Protein AF-A0A8C9W3Y7-F1 (afdb_monomer_lite)

InterPro domains:
  IPR000975 Interleukin-1 family [PF00340] (2-93)
  IPR000975 Interleukin-1 family [PTHR10078] (2-63)
  IPR008996 Cytokine IL1/FGF [SSF50353] (3-90)

Structure (mmCIF, N/CA/C/O backbone):
data_AF-A0A8C9W3Y7-F1
#
_entry.id   AF-A0A8C9W3Y7-F1
#
loop_
_atom_site.group_PDB
_atom_site.id
_atom_site.type_symbol
_atom_site.label_atom_id
_atom_site.label_alt_id
_atom_site.label_comp_id
_atom_site.label_asym_id
_atom_site.label_entity_id
_atom_site.label_seq_id
_atom_site.pdbx_PDB_ins_code
_atom_site.Cartn_x
_atom_site.Cartn_y
_atom_site.Cartn_z
_atom_site.occupancy
_atom_site.B_iso_or_equiv
_atom_site.auth_seq_id
_atom_site.auth_comp_id
_atom_site.auth_asym_id
_atom_site.auth_atom_id
_atom_site.pdbx_PDB_model_num
ATOM 1 N N . LEU A 1 1 ? 5.238 -15.694 -1.851 1.00 46.81 1 LEU A N 1
ATOM 2 C CA . LEU A 1 1 ? 6.064 -14.611 -1.271 1.00 46.81 1 LEU A CA 1
ATOM 3 C C . LEU A 1 1 ? 7.331 -14.448 -2.101 1.00 46.81 1 LEU A C 1
ATOM 5 O O . LEU A 1 1 ? 7.985 -15.450 -2.360 1.00 46.81 1 LEU A O 1
ATOM 9 N N . SER A 1 2 ? 7.663 -13.222 -2.508 1.00 43.72 2 SER A N 1
ATOM 10 C CA . SER A 1 2 ? 8.976 -12.871 -3.074 1.00 43.72 2 SER A CA 1
ATOM 11 C C . SER A 1 2 ? 9.751 -12.078 -2.016 1.00 43.72 2 SER A C 1
ATOM 13 O O . SER A 1 2 ? 9.175 -11.186 -1.399 1.00 43.72 2 SER A O 1
ATOM 15 N N . MET A 1 3 ? 11.014 -12.433 -1.761 1.00 48.94 3 MET A N 1
ATOM 16 C CA . MET A 1 3 ? 11.864 -11.813 -0.732 1.00 48.94 3 MET A CA 1
ATOM 17 C C . MET A 1 3 ? 13.005 -11.032 -1.393 1.00 48.94 3 MET A C 1
ATOM 19 O O . MET A 1 3 ? 13.594 -11.530 -2.350 1.00 48.94 3 MET A O 1
ATOM 23 N N . TYR A 1 4 ? 13.354 -9.862 -0.856 1.00 52.75 4 TYR A N 1
ATOM 24 C CA . TYR A 1 4 ? 14.504 -9.064 -1.295 1.00 52.75 4 TYR A CA 1
ATOM 25 C C . TYR A 1 4 ? 15.312 -8.539 -0.093 1.00 52.75 4 TYR A C 1
ATOM 27 O O . TYR A 1 4 ? 14.784 -8.420 1.013 1.00 52.75 4 TYR A O 1
ATOM 35 N N . VAL A 1 5 ? 16.598 -8.243 -0.313 1.00 48.00 5 VAL A N 1
ATOM 36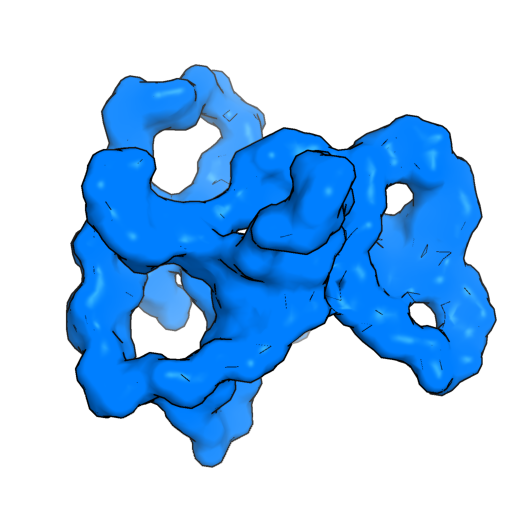 C CA . VAL A 1 5 ? 17.540 -7.700 0.675 1.00 48.00 5 VAL A CA 1
ATOM 37 C C . VAL A 1 5 ? 17.968 -6.296 0.235 1.00 48.00 5 VAL A C 1
ATOM 39 O O . VAL A 1 5 ? 18.767 -6.152 -0.685 1.00 48.00 5 VAL A O 1
ATOM 42 N N . THR A 1 6 ? 17.445 -5.257 0.890 1.00 48.16 6 THR A N 1
ATOM 43 C CA . THR A 1 6 ? 17.861 -3.856 0.707 1.00 48.16 6 THR A CA 1
ATOM 44 C C . THR A 1 6 ? 19.159 -3.554 1.478 1.00 48.16 6 THR A C 1
ATOM 46 O O . THR A 1 6 ? 19.230 -3.865 2.667 1.00 48.16 6 THR A O 1
ATOM 49 N N . PRO A 1 7 ? 20.151 -2.850 0.891 1.00 47.38 7 PRO A N 1
ATOM 50 C CA . PRO A 1 7 ? 21.359 -2.413 1.611 1.00 47.38 7 PRO A CA 1
ATOM 51 C C . PRO A 1 7 ? 21.121 -1.318 2.669 1.00 47.38 7 PRO A C 1
ATOM 53 O O . PRO A 1 7 ? 21.974 -1.084 3.517 1.00 47.38 7 PRO A O 1
ATOM 56 N N . SER A 1 8 ? 19.981 -0.621 2.617 1.00 47.44 8 SER A N 1
ATOM 57 C CA . SER A 1 8 ? 19.685 0.573 3.426 1.00 47.44 8 SER A CA 1
ATOM 58 C C . SER A 1 8 ? 18.789 0.317 4.642 1.00 47.44 8 SER A C 1
ATOM 60 O O . SER A 1 8 ? 18.492 1.247 5.396 1.00 47.44 8 SER A O 1
ATOM 62 N N . TYR A 1 9 ? 18.346 -0.923 4.868 1.00 51.16 9 TYR A N 1
ATOM 63 C CA . TYR A 1 9 ? 17.511 -1.227 6.025 1.00 51.16 9 TYR A CA 1
ATOM 64 C C . TYR A 1 9 ? 18.370 -1.472 7.265 1.00 51.16 9 TYR A C 1
ATOM 66 O O . TYR A 1 9 ? 19.132 -2.432 7.347 1.00 51.16 9 TYR A O 1
ATOM 74 N N . SER A 1 10 ? 18.210 -0.599 8.261 1.00 51.62 10 SER A N 1
ATOM 75 C CA . SER A 1 10 ? 18.710 -0.852 9.613 1.00 51.62 10 SER A CA 1
ATOM 76 C C . SER A 1 10 ? 18.152 -2.192 10.101 1.00 51.62 10 SER A C 1
ATOM 78 O O . SER A 1 10 ? 16.935 -2.390 10.160 1.00 51.62 10 SER A O 1
ATOM 80 N N . SER A 1 11 ? 19.061 -3.125 10.393 1.00 48.25 11 SER A N 1
ATOM 81 C CA . SER A 1 11 ? 18.745 -4.465 10.885 1.00 48.25 11 SER A CA 1
ATOM 82 C C . SER A 1 11 ? 17.746 -4.364 12.047 1.00 48.25 11 SER A C 1
ATOM 84 O O . SER A 1 11 ? 18.062 -3.774 13.080 1.00 48.25 11 SER A O 1
ATOM 86 N N . GLY A 1 12 ? 16.513 -4.850 11.844 1.00 55.97 12 GLY A N 1
ATOM 87 C CA . GLY A 1 12 ? 15.446 -4.849 12.859 1.00 55.97 12 GLY A CA 1
ATOM 88 C C . GLY A 1 12 ? 14.105 -4.189 12.491 1.00 55.97 12 GLY A C 1
ATOM 89 O O . GLY A 1 12 ? 13.174 -4.283 13.286 1.00 55.97 12 GLY A O 1
ATOM 90 N N . LYS A 1 13 ? 13.945 -3.550 11.319 1.00 66.56 13 LYS A N 1
ATOM 91 C CA . LYS A 1 13 ? 12.695 -2.831 10.945 1.00 66.56 13 LYS A CA 1
ATOM 92 C C . LYS A 1 13 ? 11.686 -3.595 10.068 1.00 66.56 13 LYS A C 1
ATOM 94 O O . LYS A 1 13 ? 10.759 -2.986 9.541 1.00 66.56 13 LYS A O 1
ATOM 99 N N . GLY A 1 14 ? 11.818 -4.915 9.958 1.00 69.81 14 GLY A N 1
ATOM 100 C CA . GLY A 1 14 ? 10.914 -5.764 9.173 1.00 69.81 14 GLY A CA 1
ATOM 101 C C . GLY A 1 14 ? 11.459 -6.118 7.789 1.00 69.81 14 GLY A C 1
ATOM 102 O O . GLY A 1 14 ? 12.519 -5.646 7.382 1.00 69.81 14 GLY A O 1
ATOM 103 N N . GLN A 1 15 ? 10.744 -7.003 7.097 1.00 74.69 15 GLN A N 1
ATOM 104 C CA . GLN A 1 15 ? 11.147 -7.548 5.806 1.00 74.69 15 GLN A CA 1
ATOM 105 C C . GLN A 1 15 ? 10.390 -6.846 4.666 1.00 74.69 15 GLN A C 1
ATOM 107 O O . GLN A 1 15 ? 9.161 -6.772 4.735 1.00 74.69 15 GLN A O 1
ATOM 112 N N . PRO A 1 16 ? 11.074 -6.366 3.610 1.00 75.88 16 PRO A N 1
ATOM 113 C CA . PRO A 1 16 ? 10.393 -5.827 2.441 1.00 75.88 16 PRO A CA 1
ATOM 114 C C . PRO A 1 16 ? 9.644 -6.947 1.712 1.00 75.88 16 PRO A C 1
ATOM 116 O O . PRO A 1 16 ? 10.201 -8.013 1.432 1.00 75.88 16 PRO A O 1
ATOM 119 N N . VAL A 1 17 ? 8.374 -6.695 1.409 1.00 82.75 17 VAL A N 1
ATOM 120 C CA . VAL A 1 17 ? 7.489 -7.618 0.695 1.00 82.75 17 VAL A CA 1
ATOM 121 C C . VAL A 1 17 ? 6.652 -6.847 -0.314 1.00 82.75 17 VAL A C 1
ATOM 123 O O . VAL A 1 17 ? 6.287 -5.699 -0.073 1.00 82.75 17 VAL A O 1
ATOM 126 N N . THR A 1 18 ? 6.312 -7.500 -1.421 1.00 87.69 18 THR A N 1
ATOM 127 C CA . THR A 1 18 ? 5.248 -7.048 -2.320 1.00 87.69 18 THR A CA 1
ATOM 128 C C . THR A 1 18 ? 3.951 -7.777 -1.981 1.00 87.69 18 THR A C 1
ATOM 130 O O . THR A 1 18 ? 3.964 -8.957 -1.615 1.00 87.69 18 THR A O 1
ATOM 133 N N . LEU A 1 19 ? 2.824 -7.075 -2.082 1.00 91.31 19 LEU A N 1
ATOM 134 C CA . LEU A 1 19 ? 1.499 -7.605 -1.764 1.00 91.31 19 LEU A CA 1
ATOM 135 C C . LEU A 1 19 ? 0.671 -7.673 -3.046 1.00 91.31 19 LEU A C 1
ATOM 137 O O . LEU A 1 19 ? 0.402 -6.645 -3.661 1.00 91.31 19 LEU A O 1
ATOM 141 N N . GLY A 1 20 ? 0.313 -8.887 -3.461 1.00 93.12 20 GLY A N 1
ATOM 142 C CA . GLY A 1 20 ? -0.506 -9.144 -4.646 1.00 93.12 20 GLY A CA 1
ATOM 143 C C . GLY A 1 20 ? -1.896 -9.644 -4.271 1.00 93.12 20 GLY A C 1
ATOM 144 O O . GLY A 1 20 ? -2.048 -10.351 -3.273 1.00 93.12 20 GLY A O 1
ATOM 145 N N . ILE A 1 21 ? -2.892 -9.310 -5.088 1.00 94.38 21 ILE A N 1
ATOM 146 C CA . ILE A 1 21 ? -4.240 -9.867 -4.970 1.00 94.38 21 ILE A CA 1
ATOM 147 C C . ILE A 1 21 ? -4.252 -11.243 -5.641 1.00 94.38 21 ILE A C 1
ATOM 149 O O . ILE A 1 21 ? -3.871 -11.380 -6.809 1.00 94.38 21 ILE A O 1
ATOM 153 N N . VAL A 1 22 ? -4.662 -12.264 -4.884 1.00 93.06 22 VAL A N 1
ATOM 154 C CA . VAL A 1 22 ? -4.717 -13.659 -5.348 1.00 93.06 22 VAL A CA 1
ATOM 155 C C . VAL A 1 22 ? -5.519 -13.775 -6.648 1.00 93.06 22 VAL A C 1
ATOM 157 O O . VAL A 1 22 ? -6.491 -13.052 -6.842 1.00 93.06 22 VAL A O 1
ATOM 160 N N . ASP A 1 23 ? -5.067 -14.644 -7.555 1.00 94.12 23 ASP A N 1
ATOM 161 C CA . ASP A 1 23 ? -5.679 -14.896 -8.869 1.00 94.12 23 ASP A CA 1
ATOM 162 C C . ASP A 1 23 ? -5.804 -13.675 -9.798 1.00 94.12 23 ASP A C 1
ATOM 164 O O . ASP A 1 23 ? -6.571 -13.682 -10.760 1.00 94.12 23 ASP A O 1
ATOM 168 N N . THR A 1 24 ? -4.994 -12.637 -9.571 1.00 95.06 24 THR A N 1
ATOM 169 C CA . THR A 1 24 ? -4.906 -11.470 -10.459 1.00 95.06 24 THR A CA 1
ATOM 170 C C . THR A 1 24 ? -3.455 -11.112 -10.802 1.00 95.06 24 THR A C 1
ATOM 172 O O . THR A 1 24 ? -2.491 -11.724 -10.323 1.00 95.06 24 THR A O 1
ATOM 175 N N . ASN A 1 25 ? -3.290 -10.093 -11.647 1.00 95.12 25 ASN A N 1
ATOM 176 C CA . ASN A 1 25 ? -2.016 -9.407 -11.868 1.00 95.12 25 ASN A CA 1
ATOM 177 C C . ASN A 1 25 ? -1.924 -8.085 -11.093 1.00 95.12 25 ASN A C 1
ATOM 179 O O . ASN A 1 25 ? -1.028 -7.293 -11.365 1.00 95.12 25 ASN A O 1
ATOM 183 N N . LEU A 1 26 ? -2.832 -7.843 -10.144 1.00 96.19 26 LEU A N 1
ATOM 184 C CA . LEU A 1 26 ? -2.882 -6.608 -9.375 1.00 96.19 26 LEU A CA 1
ATOM 185 C C . LEU A 1 26 ? -2.019 -6.715 -8.123 1.00 96.19 26 LEU A C 1
ATOM 187 O O . LEU A 1 26 ? -2.119 -7.668 -7.343 1.00 96.19 26 LEU A O 1
ATOM 191 N N . TYR A 1 27 ? -1.197 -5.698 -7.922 1.00 95.06 27 TYR A N 1
ATOM 192 C CA . TYR A 1 27 ? -0.343 -5.533 -6.758 1.00 95.06 27 TYR A CA 1
ATOM 193 C C . TYR A 1 27 ? -0.637 -4.198 -6.099 1.00 95.06 27 TYR A C 1
ATOM 195 O O . TYR A 1 27 ? -0.951 -3.222 -6.777 1.00 95.06 27 TYR A O 1
ATOM 203 N N . LEU A 1 28 ? -0.516 -4.149 -4.777 1.00 93.81 28 LEU A N 1
ATOM 204 C CA . LEU A 1 28 ? -0.495 -2.874 -4.080 1.00 93.81 28 LEU A CA 1
ATOM 205 C C . LEU A 1 28 ? 0.793 -2.134 -4.459 1.00 93.81 28 LEU A C 1
ATOM 207 O O . LEU A 1 28 ? 1.882 -2.717 -4.382 1.00 93.81 28 LEU A O 1
ATOM 211 N N . SER A 1 29 ? 0.662 -0.868 -4.843 1.00 92.56 29 SER A N 1
ATOM 212 C CA . SER A 1 29 ? 1.773 0.064 -5.031 1.00 92.56 29 SER A CA 1
ATOM 213 C C . SER A 1 29 ? 1.481 1.402 -4.350 1.00 92.56 29 SER A C 1
ATOM 215 O O . SER A 1 29 ? 0.346 1.703 -3.970 1.00 92.56 29 SER A O 1
ATOM 217 N N . CYS A 1 30 ? 2.534 2.184 -4.136 1.00 89.12 30 CYS A N 1
ATOM 218 C CA . CYS A 1 30 ? 2.503 3.492 -3.500 1.00 89.12 30 CYS A CA 1
ATOM 219 C C . CYS A 1 30 ? 2.938 4.552 -4.513 1.00 89.12 30 CYS A C 1
ATOM 221 O O . CYS A 1 30 ? 4.111 4.617 -4.879 1.00 89.12 30 CYS A O 1
ATOM 223 N N . SER A 1 31 ? 2.021 5.417 -4.932 1.00 86.62 31 SER A N 1
ATOM 224 C CA . SER A 1 31 ? 2.379 6.673 -5.598 1.00 86.62 31 SER A CA 1
ATOM 225 C C . SER A 1 31 ? 2.492 7.799 -4.571 1.00 86.62 31 SER A C 1
ATOM 227 O O . SER A 1 31 ? 2.137 7.637 -3.405 1.00 86.62 31 SER A O 1
ATOM 229 N N . SER A 1 32 ? 3.035 8.940 -4.982 1.00 82.88 32 SER A N 1
ATOM 230 C CA . SER A 1 32 ? 3.051 10.156 -4.171 1.00 82.88 32 SER A CA 1
ATOM 231 C C . SER A 1 32 ? 2.397 11.269 -4.967 1.00 82.88 32 SER A C 1
ATOM 233 O O . SER A 1 32 ? 2.836 11.574 -6.077 1.00 82.88 32 SER A O 1
ATOM 235 N N . GLU A 1 33 ? 1.360 11.872 -4.401 1.00 83.94 33 GLU A N 1
ATOM 236 C CA . GLU A 1 33 ? 0.698 13.049 -4.949 1.00 83.94 33 GLU A CA 1
ATOM 237 C C . GLU A 1 33 ? 0.773 14.164 -3.906 1.00 83.94 33 GLU A C 1
ATOM 239 O O . GLU A 1 33 ? 0.380 13.991 -2.755 1.00 83.94 33 GLU A O 1
ATOM 244 N N . ASN A 1 34 ? 1.343 15.313 -4.279 1.00 83.44 34 ASN A N 1
ATOM 245 C CA . ASN A 1 34 ? 1.548 16.454 -3.373 1.00 83.44 34 ASN A CA 1
ATOM 246 C C . ASN A 1 34 ? 2.300 16.104 -2.068 1.00 83.44 34 ASN A C 1
ATOM 248 O O . ASN A 1 34 ? 2.094 16.734 -1.032 1.00 83.44 34 ASN A O 1
ATOM 252 N N . GLY A 1 35 ? 3.175 15.093 -2.109 1.00 78.75 35 GLY A N 1
ATOM 253 C CA . GLY A 1 35 ? 3.918 14.612 -0.940 1.00 78.75 35 GLY A CA 1
ATOM 254 C C . GLY A 1 35 ? 3.115 13.703 -0.004 1.00 78.75 35 GLY A C 1
ATOM 255 O O . GLY A 1 35 ? 3.667 13.241 0.995 1.00 78.75 35 GLY A O 1
ATOM 256 N N . MET A 1 36 ? 1.849 13.421 -0.321 1.00 80.50 36 MET A N 1
ATOM 257 C CA . MET A 1 36 ? 1.032 12.428 0.368 1.00 80.50 36 MET A CA 1
ATOM 258 C C . MET A 1 36 ? 1.096 11.101 -0.390 1.00 80.50 36 MET A C 1
ATOM 260 O O . MET A 1 36 ? 0.903 11.082 -1.608 1.00 80.50 36 MET A O 1
ATOM 264 N N . PRO A 1 37 ? 1.378 9.982 0.289 1.00 85.75 37 PRO A N 1
ATOM 265 C CA . PRO A 1 37 ? 1.445 8.703 -0.386 1.00 85.75 37 PRO A CA 1
ATOM 266 C C . PRO A 1 37 ? 0.037 8.154 -0.607 1.00 85.75 37 PRO A C 1
ATOM 268 O O . PRO A 1 37 ? -0.797 8.138 0.299 1.00 85.75 37 PRO A O 1
ATOM 271 N N . ILE A 1 38 ? -0.209 7.666 -1.814 1.00 89.62 38 ILE A N 1
ATOM 272 C CA . ILE A 1 38 ? -1.486 7.092 -2.221 1.00 89.62 38 ILE A CA 1
ATOM 273 C C . ILE A 1 38 ? -1.288 5.600 -2.421 1.00 89.62 38 ILE A C 1
ATOM 275 O O . ILE A 1 38 ? -0.415 5.164 -3.174 1.00 89.62 38 ILE A O 1
ATOM 279 N N . LEU A 1 39 ? -2.107 4.814 -1.724 1.00 93.12 39 LEU A N 1
ATOM 280 C CA . LEU A 1 39 ? -2.155 3.373 -1.915 1.00 93.12 39 LEU A CA 1
ATOM 281 C C . LEU A 1 39 ? -3.066 3.075 -3.099 1.00 93.12 39 LEU A C 1
ATOM 283 O O . LEU A 1 39 ? -4.206 3.532 -3.137 1.00 93.12 39 LEU A O 1
ATOM 287 N N . GLN A 1 40 ? -2.574 2.296 -4.051 1.00 94.06 40 GLN A N 1
ATOM 288 C CA . GLN A 1 40 ? -3.317 1.965 -5.261 1.00 94.06 40 GLN A CA 1
ATOM 289 C C . GLN A 1 40 ? -3.070 0.519 -5.688 1.00 94.06 40 GLN A C 1
ATOM 291 O O . GLN A 1 40 ? -2.156 -0.147 -5.198 1.00 94.06 40 GLN A O 1
ATOM 296 N N . LEU A 1 41 ? -3.902 0.040 -6.611 1.00 95.25 41 LEU A N 1
ATOM 297 C CA . LEU A 1 41 ? -3.699 -1.228 -7.301 1.00 95.25 41 LEU A CA 1
ATOM 298 C C . LEU A 1 41 ? -3.056 -0.969 -8.660 1.00 95.25 41 LEU A C 1
ATOM 300 O O . LEU A 1 41 ? -3.541 -0.150 -9.437 1.00 95.25 41 LEU A O 1
ATOM 304 N N . GLU A 1 42 ? -1.993 -1.705 -8.949 1.00 95.19 42 GLU A N 1
ATOM 305 C CA . GLU A 1 42 ? -1.241 -1.613 -10.193 1.00 95.19 42 GLU A CA 1
ATOM 306 C C . GLU A 1 42 ? -1.153 -2.986 -10.862 1.00 95.19 42 GLU A C 1
ATOM 308 O O . GLU A 1 42 ? -0.824 -3.985 -10.216 1.00 95.19 42 GLU A O 1
ATOM 313 N N . GLU A 1 43 ? -1.451 -3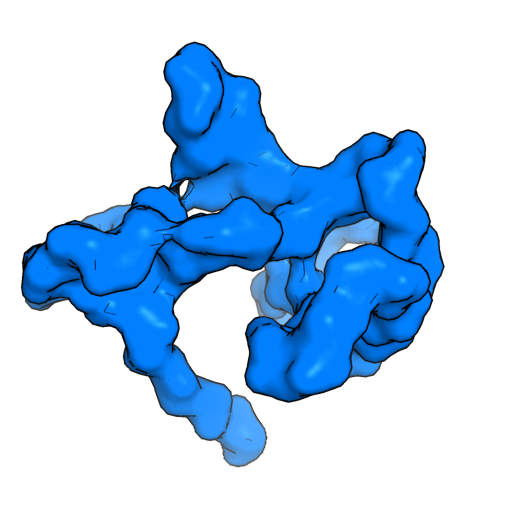.043 -12.160 1.00 95.81 43 GLU A N 1
ATOM 314 C CA . GLU A 1 43 ? -1.290 -4.263 -12.946 1.00 95.81 43 GLU A CA 1
ATOM 315 C C . GLU A 1 43 ? 0.185 -4.492 -13.296 1.00 95.81 43 GLU A C 1
ATOM 317 O O . GLU A 1 43 ? 0.837 -3.653 -13.918 1.00 95.81 43 GLU A O 1
ATOM 322 N N . VAL A 1 44 ? 0.711 -5.662 -12.932 1.00 93.56 44 VAL A N 1
ATOM 323 C CA . VAL A 1 44 ? 2.094 -6.062 -13.206 1.00 93.56 44 VAL A CA 1
ATOM 324 C C . VAL A 1 44 ? 2.102 -7.231 -14.184 1.00 93.56 44 VAL A C 1
ATOM 326 O O . VAL A 1 44 ? 1.853 -8.378 -13.810 1.00 93.56 44 VAL A O 1
ATOM 329 N N . GLY A 1 45 ? 2.426 -6.936 -15.446 1.00 90.69 45 GLY A N 1
ATOM 330 C CA . GLY A 1 45 ? 2.486 -7.940 -16.515 1.00 90.69 45 GLY A CA 1
ATOM 331 C C . GLY A 1 45 ? 3.607 -8.971 -16.331 1.00 90.69 45 GLY A C 1
ATOM 332 O O . GLY 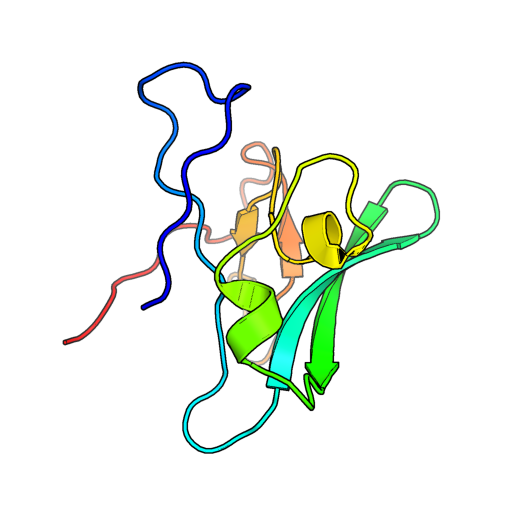A 1 45 ? 3.388 -10.161 -16.539 1.00 90.69 45 GLY A O 1
ATOM 333 N N . ASP A 1 46 ? 4.791 -8.536 -15.885 1.00 90.56 46 ASP A N 1
ATOM 334 C CA . ASP A 1 46 ? 5.917 -9.426 -15.570 1.00 90.56 46 ASP A CA 1
ATOM 335 C C . ASP A 1 46 ? 6.213 -9.448 -14.064 1.00 90.56 46 ASP A C 1
ATOM 337 O O . ASP A 1 46 ? 6.958 -8.625 -13.523 1.00 90.56 46 ASP A O 1
ATOM 341 N N . LYS A 1 47 ? 5.641 -10.447 -13.384 1.00 88.69 47 LYS A N 1
ATOM 342 C CA . LYS A 1 47 ? 5.785 -10.665 -11.936 1.00 88.69 47 LYS A CA 1
ATOM 343 C C . LYS A 1 47 ? 7.221 -10.996 -11.515 1.00 88.69 47 LYS A C 1
ATOM 345 O O . LYS A 1 47 ? 7.544 -10.868 -10.331 1.00 88.69 47 LYS A O 1
ATOM 350 N N . LEU A 1 48 ? 8.092 -11.430 -12.434 1.00 87.44 48 LEU A N 1
ATOM 351 C CA . LEU A 1 48 ? 9.485 -11.755 -12.108 1.00 87.44 48 LEU A CA 1
ATOM 352 C C . LEU A 1 48 ? 10.290 -10.505 -11.755 1.00 87.44 48 LEU A C 1
ATOM 354 O O . LEU A 1 48 ? 11.194 -10.591 -10.923 1.00 87.44 48 LEU A O 1
ATOM 358 N N . ARG A 1 49 ? 9.915 -9.343 -12.299 1.00 85.25 49 ARG A N 1
ATOM 359 C CA . ARG A 1 49 ? 10.558 -8.058 -11.986 1.00 85.25 49 ARG A CA 1
ATOM 360 C C . ARG A 1 49 ? 10.442 -7.687 -10.506 1.00 85.25 49 ARG A C 1
ATOM 362 O O . ARG A 1 49 ? 11.367 -7.122 -9.940 1.00 85.25 49 ARG A O 1
ATOM 369 N N . LEU A 1 50 ? 9.365 -8.107 -9.837 1.00 85.88 50 LEU A N 1
ATOM 370 C CA . LEU A 1 50 ? 9.153 -7.86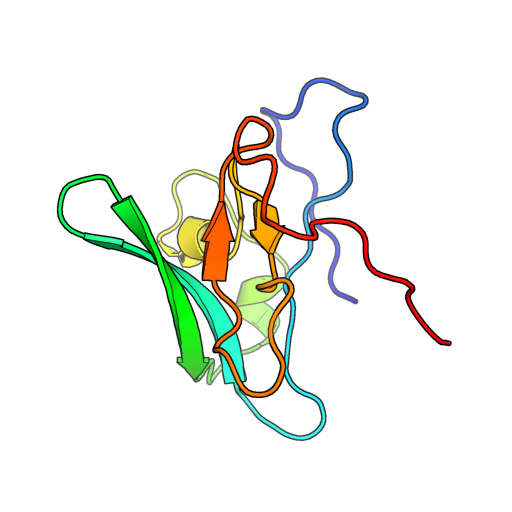1 -8.405 1.00 85.88 50 LEU A CA 1
ATOM 371 C C . LEU A 1 50 ? 10.060 -8.700 -7.486 1.00 85.88 50 LEU A C 1
ATOM 373 O O . LEU A 1 50 ? 10.030 -8.519 -6.270 1.00 85.88 50 LEU A O 1
ATOM 377 N N . LYS A 1 51 ? 10.851 -9.638 -8.028 1.00 81.12 51 LYS A N 1
ATOM 378 C CA . LYS A 1 51 ? 11.836 -10.405 -7.244 1.00 81.12 51 LYS A CA 1
ATOM 379 C C . LYS A 1 51 ? 13.103 -9.601 -6.942 1.00 81.12 51 LYS A C 1
ATOM 381 O O . LYS A 1 51 ? 13.799 -9.923 -5.984 1.00 81.12 51 LYS A O 1
ATOM 386 N N . HIS A 1 52 ? 13.394 -8.573 -7.740 1.00 78.88 52 HIS A N 1
ATOM 387 C CA . HIS A 1 52 ? 14.615 -7.777 -7.640 1.00 78.88 52 HIS A CA 1
ATOM 388 C C . HIS A 1 52 ? 14.268 -6.291 -7.736 1.00 78.88 52 HIS A C 1
ATOM 390 O O . HIS A 1 52 ? 14.332 -5.701 -8.806 1.00 78.88 52 HIS A O 1
ATOM 396 N N . ILE A 1 53 ? 13.884 -5.694 -6.608 1.00 75.88 53 ILE A N 1
ATOM 397 C CA . ILE A 1 53 ? 13.551 -4.269 -6.532 1.00 75.88 53 ILE A CA 1
ATOM 398 C C . ILE A 1 53 ? 14.742 -3.537 -5.929 1.00 75.88 53 ILE A C 1
ATOM 400 O O . ILE A 1 53 ? 15.054 -3.749 -4.764 1.00 75.88 53 ILE A O 1
ATOM 404 N N . SER A 1 54 ? 15.409 -2.672 -6.689 1.00 72.25 54 SER A N 1
ATOM 405 C CA . SER A 1 54 ? 16.447 -1.799 -6.127 1.00 72.25 54 SER A CA 1
ATOM 406 C C . SER A 1 54 ? 15.842 -0.475 -5.642 1.00 72.25 54 SER A C 1
ATOM 408 O O . SER A 1 54 ? 14.766 -0.083 -6.085 1.00 72.25 54 SER A O 1
ATOM 410 N N . ALA A 1 55 ? 16.522 0.222 -4.725 1.00 66.62 55 ALA A N 1
ATOM 411 C CA . ALA A 1 55 ? 16.050 1.515 -4.217 1.00 66.62 55 ALA A CA 1
ATOM 412 C C . ALA A 1 55 ? 16.044 2.619 -5.291 1.00 66.62 55 ALA A C 1
ATOM 414 O O . ALA A 1 55 ? 15.322 3.598 -5.148 1.00 66.62 55 ALA A O 1
ATOM 415 N N . GLU A 1 56 ? 16.840 2.448 -6.348 1.00 66.62 56 GLU A N 1
ATOM 416 C CA . GLU A 1 56 ? 16.948 3.381 -7.475 1.00 66.62 56 GLU A CA 1
ATOM 417 C C . GLU A 1 56 ? 16.058 2.971 -8.657 1.00 66.62 56 GLU A C 1
ATOM 419 O O . GLU A 1 56 ? 15.980 3.682 -9.655 1.00 66.62 56 GLU A O 1
ATOM 424 N N . ASP A 1 57 ? 15.382 1.823 -8.555 1.00 73.19 57 ASP A N 1
ATOM 425 C CA . ASP A 1 57 ? 14.436 1.370 -9.565 1.00 73.19 57 ASP A CA 1
ATOM 426 C C . ASP A 1 57 ? 13.085 2.070 -9.365 1.00 73.19 57 ASP A C 1
ATOM 428 O O . ASP A 1 57 ? 12.637 2.326 -8.241 1.00 73.19 57 ASP A O 1
ATOM 432 N N . ASP A 1 58 ? 12.389 2.299 -10.471 1.00 79.62 58 ASP A N 1
ATOM 433 C CA . ASP A 1 58 ? 10.997 2.741 -10.508 1.00 79.62 58 ASP A CA 1
ATOM 434 C C . ASP A 1 58 ? 10.099 1.787 -9.687 1.00 79.62 58 ASP A C 1
ATOM 436 O O . ASP A 1 58 ? 9.116 2.194 -9.065 1.00 79.62 58 ASP A O 1
ATOM 440 N N . LEU A 1 59 ? 10.488 0.510 -9.578 1.00 84.00 59 LEU A N 1
ATOM 441 C CA . LEU A 1 59 ? 9.807 -0.504 -8.764 1.00 84.00 59 LEU A CA 1
ATOM 442 C C . LEU A 1 59 ? 9.889 -0.270 -7.243 1.00 84.00 59 LEU A C 1
ATOM 444 O O . LEU A 1 59 ? 9.204 -0.960 -6.483 1.00 84.00 59 LEU A O 1
ATOM 448 N N . SER A 1 60 ? 10.677 0.697 -6.767 1.00 81.12 60 SER A N 1
ATOM 449 C CA . SER A 1 60 ? 10.717 1.077 -5.345 1.00 81.12 60 SER A CA 1
ATOM 450 C C . SER A 1 60 ? 9.353 1.535 -4.809 1.00 81.12 60 SER A C 1
ATOM 452 O O . SER A 1 60 ? 9.101 1.397 -3.613 1.00 81.12 60 SER A O 1
ATOM 454 N N . ARG A 1 61 ? 8.429 1.958 -5.685 1.00 86.00 61 ARG A N 1
ATOM 455 C CA . ARG A 1 61 ? 7.017 2.257 -5.368 1.00 86.00 61 ARG A CA 1
ATOM 456 C C . ARG A 1 61 ? 6.227 1.076 -4.792 1.00 86.00 61 ARG A C 1
ATOM 458 O O . ARG A 1 61 ? 5.182 1.272 -4.184 1.00 86.00 61 ARG A O 1
ATOM 465 N N . PHE A 1 62 ? 6.706 -0.155 -4.965 1.00 85.44 62 PHE A N 1
ATOM 466 C CA . PHE A 1 62 ? 6.122 -1.344 -4.332 1.00 85.44 62 PHE A CA 1
ATOM 467 C C . PHE A 1 62 ? 6.635 -1.564 -2.895 1.00 85.44 62 PHE A C 1
ATOM 469 O O . PHE A 1 62 ? 6.261 -2.546 -2.252 1.00 85.44 62 PHE A O 1
ATOM 476 N N . LEU A 1 63 ? 7.498 -0.673 -2.391 1.00 79.00 63 LEU A N 1
ATOM 477 C CA . LEU A 1 63 ? 8.052 -0.687 -1.039 1.00 79.00 63 LEU A CA 1
ATOM 478 C C . LEU A 1 63 ? 7.500 0.498 -0.226 1.00 79.00 63 LEU A C 1
ATOM 480 O O . LEU A 1 63 ? 7.541 1.645 -0.658 1.00 79.00 63 LEU A O 1
ATOM 484 N N . TYR A 1 64 ? 7.032 0.231 0.995 1.00 72.81 64 TYR A N 1
ATOM 485 C CA . TYR A 1 64 ? 6.315 1.205 1.833 1.00 72.81 64 TYR A CA 1
ATOM 486 C C . TYR A 1 64 ? 7.211 1.762 2.948 1.00 72.81 64 TYR A C 1
ATOM 488 O O . TYR A 1 64 ? 7.174 1.308 4.092 1.00 72.81 64 TYR A O 1
ATOM 496 N N . GLN A 1 65 ? 8.083 2.721 2.626 1.00 72.06 65 GLN A N 1
ATOM 497 C CA . GLN A 1 65 ? 9.034 3.263 3.605 1.00 72.06 65 GLN A CA 1
ATOM 498 C C . GLN A 1 65 ? 8.394 4.344 4.489 1.00 72.06 65 GLN A C 1
ATOM 500 O O . GLN A 1 65 ? 8.024 5.410 4.013 1.00 72.06 65 GLN A O 1
ATOM 505 N N . GLY A 1 66 ? 8.302 4.087 5.799 1.00 77.44 66 GLY A N 1
ATOM 506 C CA . GLY A 1 66 ? 7.830 5.063 6.798 1.00 77.44 66 GLY A CA 1
ATOM 507 C C . GLY A 1 66 ? 6.307 5.213 6.908 1.00 77.44 66 GLY A C 1
ATOM 508 O O . GLY A 1 66 ? 5.832 5.799 7.881 1.00 77.44 66 GLY A O 1
ATOM 509 N N . TRP A 1 67 ? 5.564 4.620 5.976 1.00 84.94 67 TRP A N 1
ATOM 510 C CA . TRP A 1 67 ? 4.106 4.605 5.924 1.00 84.94 67 TRP A CA 1
ATOM 511 C C . TRP A 1 67 ? 3.567 3.195 6.130 1.00 84.94 67 TRP A C 1
ATOM 513 O O . TRP A 1 67 ? 4.219 2.207 5.792 1.00 84.94 67 TRP A O 1
ATOM 523 N N . PHE A 1 68 ? 2.376 3.108 6.709 1.00 88.75 68 PHE A N 1
ATOM 524 C CA . PHE A 1 68 ? 1.729 1.849 7.048 1.00 88.75 68 PHE A CA 1
ATOM 525 C C . PHE A 1 68 ? 0.452 1.719 6.239 1.00 88.75 68 PHE A C 1
ATOM 527 O O . PHE A 1 68 ? -0.347 2.650 6.219 1.00 88.75 68 PHE A O 1
ATOM 534 N N . ILE A 1 69 ? 0.240 0.557 5.620 1.00 91.31 69 ILE A N 1
ATOM 535 C CA . ILE A 1 69 ? -1.089 0.176 5.135 1.00 91.31 69 ILE A CA 1
ATOM 536 C C . ILE A 1 69 ? -2.025 0.177 6.344 1.00 91.31 69 ILE A C 1
ATOM 538 O O . ILE A 1 69 ? -1.658 -0.301 7.421 1.00 91.31 69 ILE A O 1
ATOM 542 N N . SER A 1 70 ? -3.206 0.753 6.180 1.00 93.50 70 SER A N 1
ATOM 543 C CA . SER A 1 70 ? -4.128 1.006 7.271 1.00 93.50 70 SER A CA 1
ATOM 544 C C . SER A 1 70 ? -5.579 0.901 6.833 1.00 93.50 70 SER A C 1
ATOM 546 O O . SER A 1 70 ? -5.911 1.090 5.663 1.00 93.50 70 SER A O 1
ATOM 548 N N . THR A 1 71 ? -6.454 0.620 7.791 1.00 95.06 71 THR A N 1
ATOM 549 C CA . THR A 1 71 ? -7.905 0.698 7.600 1.00 95.06 71 THR A CA 1
ATOM 550 C C . THR A 1 71 ? -8.495 1.760 8.518 1.00 95.06 71 THR A C 1
ATOM 552 O O . THR A 1 71 ? -7.933 2.075 9.575 1.00 95.06 71 THR A O 1
ATOM 555 N N . ALA A 1 72 ? -9.648 2.304 8.128 1.00 94.50 72 ALA A N 1
ATOM 556 C CA . ALA A 1 72 ? -10.481 3.076 9.040 1.00 94.50 72 ALA A CA 1
ATOM 557 C C . ALA A 1 72 ? -11.045 2.181 10.162 1.00 94.50 72 ALA A C 1
ATOM 559 O O . ALA A 1 72 ? -11.021 0.949 10.075 1.00 94.50 72 ALA A O 1
ATOM 560 N N . LEU A 1 73 ? -11.558 2.815 11.218 1.00 92.81 73 LEU A N 1
ATOM 561 C CA . LEU A 1 73 ? -12.349 2.131 12.248 1.00 92.81 73 LEU A CA 1
ATOM 562 C C . LEU A 1 73 ? -13.774 1.832 11.759 1.00 92.81 73 LEU A C 1
ATOM 564 O O . LEU A 1 73 ? -14.429 0.930 12.276 1.00 92.81 73 LEU A O 1
ATOM 568 N N . GLN A 1 74 ? -14.256 2.610 10.790 1.00 94.19 74 GLN A N 1
ATOM 569 C CA . GLN A 1 74 ? -15.557 2.448 10.159 1.00 94.19 74 GLN A CA 1
ATOM 570 C C . GLN A 1 74 ? -15.520 1.342 9.099 1.00 94.19 74 GLN A C 1
ATOM 572 O O . GLN A 1 74 ? -14.509 1.118 8.433 1.00 94.19 74 GLN A O 1
ATOM 577 N N . GLU A 1 75 ? -16.645 0.651 8.935 1.00 94.62 75 GLU A N 1
ATOM 578 C CA . GLU A 1 75 ? -16.797 -0.363 7.896 1.00 94.62 75 GLU A CA 1
ATOM 579 C C . GLU A 1 75 ? -16.935 0.261 6.503 1.00 94.62 75 GLU A C 1
ATOM 581 O O . GLU A 1 75 ? -17.457 1.361 6.356 1.00 94.62 75 GLU A O 1
ATOM 586 N N . ARG A 1 76 ? -16.564 -0.513 5.471 1.00 94.50 76 ARG A N 1
ATOM 587 C CA . ARG A 1 76 ? -16.724 -0.173 4.040 1.00 94.50 76 ARG A CA 1
ATOM 588 C C . ARG A 1 76 ? -15.933 1.049 3.566 1.00 94.50 76 ARG A C 1
ATOM 590 O O . ARG A 1 76 ? -16.196 1.550 2.478 1.00 94.50 76 ARG A O 1
ATOM 597 N N . GLU A 1 77 ? -14.940 1.464 4.337 1.00 95.31 77 GLU A N 1
ATOM 598 C CA . GLU A 1 77 ? -13.964 2.467 3.926 1.00 95.31 77 GLU A CA 1
ATOM 599 C C . GLU A 1 77 ? -12.809 1.830 3.135 1.00 95.31 77 GLU A C 1
ATOM 601 O O . GLU A 1 77 ? -12.485 0.651 3.344 1.00 95.31 77 GLU A O 1
ATOM 606 N N . PRO A 1 78 ? -12.173 2.583 2.223 1.00 93.19 78 PRO A N 1
ATOM 607 C CA . PRO A 1 78 ? -11.019 2.099 1.483 1.00 93.19 78 PRO A CA 1
ATOM 608 C C . PRO A 1 78 ? -9.819 1.835 2.403 1.00 93.19 78 PRO A C 1
ATOM 610 O O . PRO A 1 78 ? -9.660 2.422 3.477 1.00 93.19 78 PRO A O 1
ATOM 613 N N . VAL A 1 79 ? -8.943 0.938 1.951 1.00 93.19 79 VAL A N 1
ATOM 614 C CA . VAL A 1 79 ? -7.620 0.752 2.552 1.00 93.19 79 VAL A CA 1
ATOM 615 C C . VAL A 1 79 ? -6.722 1.891 2.083 1.00 93.19 79 VAL A C 1
ATOM 617 O O . VAL A 1 79 ? -6.638 2.161 0.887 1.00 93.19 79 VAL A O 1
ATOM 620 N N . GLU A 1 80 ? -6.028 2.532 3.013 1.00 91.81 80 GLU A N 1
ATOM 621 C CA . GLU A 1 80 ? -5.191 3.704 2.746 1.00 91.81 80 GLU A CA 1
ATOM 622 C C . GLU A 1 80 ? -3.854 3.579 3.480 1.00 91.81 80 GLU A C 1
ATOM 624 O O . GLU A 1 80 ? -3.618 2.613 4.209 1.00 91.81 80 GLU A O 1
ATOM 629 N N . MET A 1 81 ? -2.959 4.550 3.310 1.00 90.75 81 MET A N 1
ATOM 630 C CA . MET A 1 81 ? -1.735 4.630 4.103 1.00 90.75 81 MET A CA 1
ATOM 631 C C . MET A 1 81 ? -1.824 5.710 5.169 1.00 90.75 81 MET A C 1
ATOM 633 O O . MET A 1 81 ? -2.421 6.761 4.957 1.00 90.75 81 MET A O 1
ATOM 637 N N . CYS A 1 82 ? -1.190 5.453 6.307 1.00 89.25 82 CYS A N 1
ATOM 638 C CA . CYS A 1 82 ? -1.112 6.394 7.412 1.00 89.25 82 CYS A CA 1
ATOM 639 C C . CYS A 1 82 ? 0.278 6.371 8.055 1.00 89.25 82 CYS A C 1
ATOM 641 O O . CYS A 1 82 ? 1.074 5.438 7.864 1.00 89.25 82 CYS A O 1
ATOM 643 N N . THR A 1 83 ? 0.577 7.389 8.857 1.00 85.69 83 THR A N 1
ATOM 644 C CA . THR A 1 83 ? 1.724 7.328 9.773 1.00 85.69 83 THR A CA 1
ATOM 645 C C . THR A 1 83 ? 1.313 6.674 11.094 1.00 85.69 83 THR A C 1
ATOM 647 O O . THR A 1 83 ? 0.139 6.636 11.458 1.00 85.69 83 THR A O 1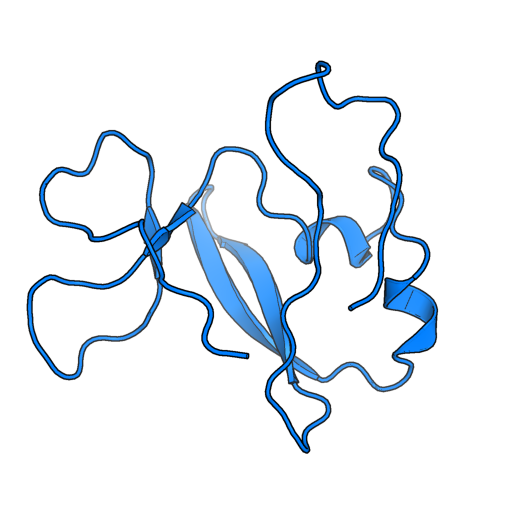
ATOM 650 N N . LYS A 1 84 ? 2.286 6.198 11.882 1.00 75.56 84 LYS A N 1
ATOM 651 C CA . LYS A 1 84 ? 2.035 5.632 13.226 1.00 75.56 84 LYS A CA 1
ATOM 652 C C . LYS A 1 84 ? 1.389 6.603 14.226 1.00 75.56 84 LYS A C 1
ATOM 654 O O . LYS A 1 84 ? 1.029 6.179 15.318 1.00 75.56 84 LYS A O 1
ATOM 659 N N . GLN A 1 85 ? 1.297 7.888 13.895 1.00 72.94 85 GLN A N 1
ATOM 660 C CA . GLN A 1 85 ? 0.775 8.929 14.780 1.00 72.94 85 GLN A CA 1
ATOM 661 C C . GLN A 1 85 ? -0.746 9.107 14.641 1.00 72.94 85 GLN A C 1
ATOM 663 O O . GLN A 1 85 ? -1.361 9.798 15.450 1.00 72.94 85 GLN A O 1
ATOM 668 N N . GLU A 1 86 ? -1.373 8.462 13.655 1.00 79.50 86 GLU A N 1
ATOM 669 C CA . GLU A 1 86 ? -2.813 8.557 13.417 1.00 79.50 86 GLU A CA 1
ATOM 670 C C . GLU A 1 86 ? -3.589 7.568 14.297 1.00 79.50 86 GLU A C 1
ATOM 672 O O . GLU A 1 86 ? -3.789 6.407 13.947 1.00 79.50 86 GLU A O 1
ATOM 677 N N . ALA A 1 87 ? -4.051 8.044 15.457 1.00 77.19 87 ALA A N 1
ATOM 678 C CA . ALA A 1 87 ? -4.714 7.223 16.478 1.00 77.19 87 ALA A CA 1
ATOM 679 C C . ALA A 1 87 ? -6.030 6.550 16.026 1.00 77.19 87 ALA A C 1
ATOM 681 O O . ALA A 1 87 ? -6.476 5.600 16.663 1.00 77.19 87 ALA A O 1
ATOM 682 N N . ASN A 1 88 ? -6.641 7.015 14.931 1.00 87.81 88 ASN A N 1
ATOM 683 C CA . ASN A 1 88 ? -7.930 6.525 14.423 1.00 87.81 88 ASN A CA 1
ATOM 684 C C . ASN A 1 88 ? -7.787 5.525 13.261 1.00 87.81 88 ASN A C 1
ATOM 686 O O . ASN A 1 88 ? -8.727 5.333 12.489 1.00 87.81 88 ASN A O 1
ATOM 690 N N . ARG A 1 89 ? -6.610 4.914 13.106 1.00 93.56 89 ARG A N 1
ATOM 691 C CA . ARG A 1 89 ? -6.299 3.963 12.034 1.00 93.56 89 ARG A CA 1
ATOM 692 C C . ARG A 1 89 ? -5.794 2.646 12.598 1.00 93.56 89 ARG A C 1
ATOM 694 O O . ARG A 1 89 ? -5.021 2.617 13.555 1.00 93.56 89 ARG A O 1
ATOM 701 N N . ILE A 1 90 ? -6.187 1.545 11.969 1.00 93.50 90 ILE A N 1
ATOM 702 C CA . ILE A 1 90 ? -5.687 0.208 12.308 1.00 93.50 90 ILE A CA 1
ATOM 703 C C . ILE A 1 90 ? -4.538 -0.122 11.359 1.00 93.50 90 ILE A C 1
ATOM 705 O O . ILE A 1 90 ? -4.722 -0.097 10.149 1.00 93.50 90 ILE A O 1
ATOM 709 N N . THR A 1 91 ? -3.363 -0.449 11.901 1.00 92.62 91 THR A N 1
ATOM 710 C CA . THR A 1 91 ? -2.142 -0.780 11.127 1.00 92.62 91 THR A CA 1
ATOM 711 C C . THR A 1 91 ? -1.623 -2.199 11.383 1.00 92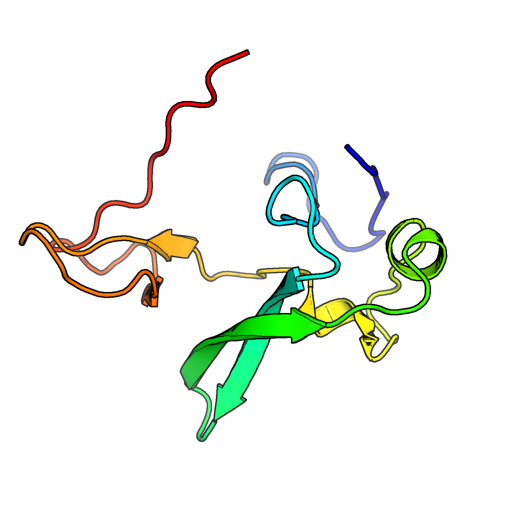.62 91 THR A C 1
ATOM 713 O O . THR A 1 91 ? -0.593 -2.605 10.845 1.00 92.62 91 THR A O 1
ATOM 716 N N . SER A 1 92 ? -2.334 -2.967 12.209 1.00 90.88 92 SER A N 1
ATOM 717 C CA . SER A 1 92 ? -1.973 -4.331 12.589 1.00 90.88 92 SER A CA 1
ATOM 718 C C . SER A 1 92 ? -2.903 -5.322 11.906 1.00 90.88 92 SER A C 1
ATOM 720 O O . SER A 1 92 ? -4.113 -5.283 12.113 1.00 90.88 92 SER A O 1
ATOM 722 N N . PHE A 1 93 ? -2.326 -6.247 11.142 1.00 91.25 93 PHE A N 1
ATOM 723 C CA . PHE A 1 93 ? -3.065 -7.257 10.391 1.00 91.25 93 PHE A CA 1
ATOM 724 C C . PHE A 1 93 ? -2.645 -8.654 10.826 1.00 91.25 93 PHE A C 1
ATOM 726 O O . PHE A 1 93 ? -1.477 -8.909 11.125 1.00 91.25 93 PHE A O 1
ATOM 733 N N . ARG A 1 94 ? -3.603 -9.580 10.828 1.00 92.44 94 ARG A N 1
ATOM 734 C CA . ARG A 1 94 ? -3.331 -10.999 11.037 1.00 92.44 94 ARG A CA 1
ATOM 735 C C . ARG A 1 94 ? -3.235 -11.688 9.683 1.00 92.44 94 ARG A C 1
ATOM 737 O O . ARG A 1 94 ? -4.210 -11.715 8.943 1.00 92.44 94 ARG A O 1
ATOM 744 N N . SER A 1 95 ? -2.081 -12.284 9.397 1.00 84.44 95 SER A N 1
ATOM 745 C CA . SER A 1 95 ? -1.959 -13.224 8.283 1.00 84.44 95 SER A CA 1
ATOM 746 C C . SER A 1 95 ? -2.630 -14.544 8.659 1.00 84.44 95 SER A C 1
ATOM 748 O O . SER A 1 95 ? -2.359 -15.093 9.733 1.00 84.44 95 SER A O 1
ATOM 750 N N . LEU A 1 96 ? -3.506 -15.040 7.791 1.00 86.44 96 LEU A N 1
ATOM 751 C CA . LEU A 1 96 ? -4.069 -16.384 7.875 1.00 86.44 96 LEU A CA 1
ATOM 752 C C . LEU A 1 96 ? -3.341 -17.242 6.833 1.00 86.44 96 LEU A C 1
ATOM 754 O O . LEU A 1 96 ? -3.217 -16.821 5.685 1.00 86.44 96 LEU A O 1
ATOM 758 N N . HIS A 1 97 ? -2.811 -18.386 7.267 1.00 69.19 97 HIS A N 1
ATOM 759 C CA . HIS A 1 97 ? -2.165 -19.383 6.409 1.00 69.19 97 HIS A CA 1
ATOM 760 C C . HIS A 1 97 ? -3.113 -20.556 6.197 1.00 69.19 97 HIS A C 1
ATOM 762 O O . HIS A 1 97 ? -3.840 -20.876 7.168 1.00 69.19 97 HIS A O 1
#

Organism: Scleropages formosus (NCBI:txid113540)

pLDDT: mean 81.65, std 14.47, range [43.72, 96.19]

Sequence (97 aa):
LSMYVTPSYSSGKGQPVTLGIVDTNLYLSCSSENGMPILQLEEVGDKLRLKHISAEDDLSRFLYQGWFISTALQEREPVEMCTKQEANRITSFRSLH

Radius of gyration: 14.01 Å; chains: 1; bounding box: 38×36×33 Å

Secondary structure (DSSP, 8-state):
------TT--TTS------B-TTSSEEEEEEEETTEEEEEEEE-S-GGGGGS--TTSGGGGGS-SS-EEEEESSTTPPPEEE-TT-TTEE---PPP-

Foldseek 3Di:
DAFDDAPPDDPPPDTWDWAADPPFQWTWFWDADPNFIWTDIDGDPDPVPRNDDYCPDPCCRSGDPQWAFWDFPDPPDDTTIDHPVPPRIDRDDDDDD